Protein AF-A0A529TKC4-F1 (afdb_monomer)

Radius of gyration: 24.35 Å; Cα contacts (8 Å, |Δi|>4): 16; chains: 1; bounding box: 53×53×48 Å

Foldseek 3Di:
DDDDDPVNVVPDDDDDLQVVLVVVVVPDDDDPPDDDDPPDDDPDDDPDDDDDPDSDDPVRVVVVVVVVCVVVVVVVVVCVVVVVVVVDDVVVVVVVVD

Solvent-accessible surface area (backbone atoms only — not comparable to full-atom values): 6579 Å² total; per-residue (Å²): 131,85,83,87,46,71,69,63,62,73,65,52,77,76,79,51,59,68,57,49,42,53,56,56,67,66,67,71,78,84,65,92,88,56,82,85,78,68,90,67,87,66,97,76,79,83,91,60,87,78,80,75,91,68,70,71,43,71,86,61,42,51,62,57,49,51,53,50,47,56,53,50,54,52,50,50,55,52,37,59,74,63,50,50,78,77,77,53,59,67,71,58,58,60,59,74,72,113

Sequence (98 aa):
MSSLTLNKITSQRGISVGEATKKISDLGWNPTYVQEAMTFPTDYKIAKAPRDPMKQVLRSYFPMQEEKDNRVYGALDAALRGDMFRNVEPRWVEWMKL

Secondary structure (DSSP, 8-state):
-----HHHHHTPPPPPHHHHHHHHHTT----SSSPPP-SS--S----SPPPPSS---HHHHHHHHHHHHHHHHHHHHHHHHTTGGGGS-HHHHHHTT-

pLDDT: mean 86.72, std 8.01, range [48.25, 97.69]

Mean predicted aligned error: 9.21 Å

Structure (mmCIF, N/CA/C/O backbone):
data_AF-A0A529TKC4-F1
#
_entry.id   AF-A0A529TKC4-F1
#
loop_
_atom_site.group_PDB
_atom_site.id
_atom_site.type_symbol
_atom_site.label_atom_id
_atom_site.label_alt_id
_atom_site.label_comp_id
_atom_site.label_asym_id
_atom_site.label_entity_id
_atom_site.label_seq_id
_atom_site.pdbx_PDB_ins_code
_atom_site.Cartn_x
_atom_site.Cartn_y
_atom_site.Cartn_z
_atom_site.occupancy
_atom_site.B_iso_or_equiv
_atom_site.auth_seq_id
_atom_site.auth_comp_id
_atom_site.auth_asym_id
_atom_site.auth_atom_id
_atom_site.pdbx_PDB_model_num
ATOM 1 N N . MET A 1 1 ? -23.713 28.657 18.659 1.00 48.25 1 MET A N 1
ATOM 2 C CA . MET A 1 1 ? -23.326 27.652 17.643 1.00 48.25 1 MET A CA 1
ATOM 3 C C . MET A 1 1 ? -22.393 28.315 16.638 1.00 48.25 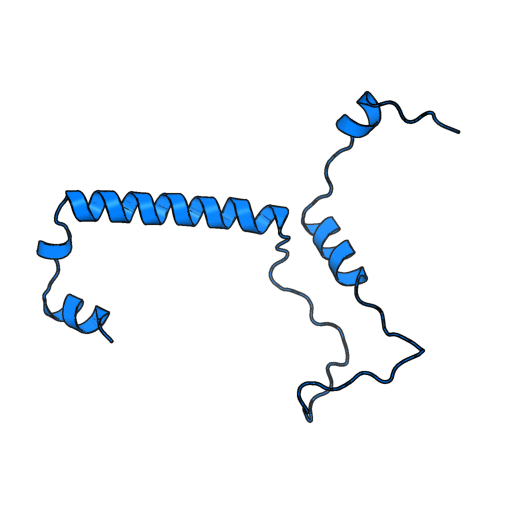1 MET A C 1
ATOM 5 O O . MET A 1 1 ? -22.788 29.301 16.036 1.00 48.25 1 MET A O 1
ATOM 9 N N . SER A 1 2 ? -21.140 27.862 16.531 1.00 62.12 2 SER A N 1
ATOM 10 C CA . SER A 1 2 ? -20.144 28.454 15.621 1.00 62.12 2 SER A CA 1
ATOM 11 C C . SER A 1 2 ? -20.499 28.120 14.170 1.00 62.12 2 SER A C 1
ATOM 13 O O . SER A 1 2 ? -20.578 26.947 13.819 1.00 62.12 2 SER A O 1
ATOM 15 N N . SER A 1 3 ? -20.731 29.142 13.344 1.00 74.19 3 SER A N 1
ATOM 16 C CA . SER A 1 3 ? -21.013 28.983 11.913 1.00 74.19 3 SER A CA 1
ATOM 17 C C . SER A 1 3 ? -19.793 28.387 11.189 1.00 74.19 3 SER A C 1
ATOM 19 O O . SER A 1 3 ? -18.683 28.943 11.246 1.00 74.19 3 SER A O 1
ATOM 21 N N . LEU A 1 4 ? -19.994 27.223 10.560 1.00 78.19 4 LEU A N 1
ATOM 22 C CA . LEU A 1 4 ? -19.026 26.538 9.702 1.00 78.19 4 LEU A CA 1
ATOM 23 C C . LEU A 1 4 ? -18.935 27.297 8.375 1.00 78.19 4 LEU A C 1
ATOM 25 O O . LEU A 1 4 ? -19.862 27.276 7.573 1.00 78.19 4 LEU A O 1
ATOM 29 N N . THR A 1 5 ? -17.817 27.981 8.146 1.00 84.75 5 THR A N 1
ATOM 30 C CA . THR A 1 5 ? -17.529 28.658 6.876 1.00 84.75 5 THR A CA 1
ATOM 31 C C . THR A 1 5 ? -16.600 27.798 6.022 1.00 84.75 5 THR A C 1
ATOM 33 O O . THR A 1 5 ? -15.773 27.062 6.560 1.00 84.75 5 THR A O 1
ATOM 36 N N . LEU A 1 6 ? -16.696 27.906 4.691 1.00 77.44 6 LEU A N 1
ATOM 37 C CA . LEU A 1 6 ? -15.882 27.131 3.740 1.00 77.44 6 LEU A CA 1
ATOM 38 C C . LEU A 1 6 ? -14.377 27.223 4.053 1.00 77.44 6 LEU A C 1
ATOM 40 O O . LEU A 1 6 ? -13.687 26.211 4.096 1.00 77.44 6 LEU A O 1
ATOM 44 N N . ASN A 1 7 ? -13.904 28.427 4.386 1.00 82.12 7 ASN A N 1
ATOM 45 C CA . ASN A 1 7 ? -12.509 28.682 4.754 1.00 82.12 7 ASN A CA 1
ATOM 46 C C . ASN A 1 7 ? -12.066 27.914 6.008 1.00 82.12 7 ASN A C 1
ATOM 48 O O . ASN A 1 7 ? -10.917 27.500 6.093 1.00 82.12 7 ASN A O 1
ATOM 52 N N . LYS A 1 8 ? -12.967 27.698 6.977 1.00 78.75 8 LYS A N 1
ATOM 53 C CA . LYS A 1 8 ? -12.670 26.907 8.181 1.00 78.75 8 LYS A CA 1
ATOM 54 C C . LYS A 1 8 ? -12.616 25.409 7.889 1.00 78.75 8 LYS A C 1
ATOM 56 O O . LYS A 1 8 ? -11.936 24.687 8.608 1.00 78.75 8 LYS A O 1
ATOM 61 N N . ILE A 1 9 ? -13.344 24.941 6.873 1.00 76.00 9 ILE A N 1
ATOM 62 C CA . ILE A 1 9 ? -13.348 23.536 6.448 1.00 76.00 9 ILE A CA 1
ATOM 63 C C . ILE A 1 9 ? -12.059 23.228 5.681 1.00 76.00 9 ILE A C 1
ATOM 65 O O . ILE A 1 9 ? -11.391 22.244 5.977 1.00 76.00 9 ILE A O 1
ATOM 69 N N . THR A 1 10 ? -11.659 24.095 4.749 1.00 75.31 10 THR A N 1
ATOM 70 C CA . THR A 1 10 ? -10.425 23.913 3.966 1.00 75.31 10 THR A CA 1
ATOM 71 C C . THR A 1 10 ? -9.156 24.125 4.791 1.00 75.31 10 THR A C 1
ATOM 73 O O . THR A 1 10 ? -8.130 23.520 4.490 1.00 75.31 10 THR A O 1
ATOM 76 N N . SER A 1 11 ? -9.215 24.925 5.862 1.00 76.88 11 SER A N 1
ATOM 77 C CA . SER A 1 11 ? -8.101 25.110 6.798 1.00 76.88 11 SER A CA 1
ATOM 78 C C . SER A 1 11 ? -7.972 24.000 7.847 1.00 76.88 11 SER A C 1
ATOM 80 O O . SER A 1 11 ? -7.079 24.079 8.695 1.00 76.88 11 SER A O 1
ATOM 82 N N . GLN A 1 12 ? -8.868 23.003 7.878 1.00 75.44 12 GLN A N 1
ATOM 83 C CA . GLN A 1 12 ? -8.752 21.922 8.855 1.00 75.44 12 GLN A CA 1
ATOM 84 C C . GLN A 1 12 ? -7.477 21.124 8.605 1.00 75.44 12 GLN A C 1
ATOM 86 O O . GLN A 1 12 ? -7.227 20.597 7.521 1.00 75.44 12 GLN A O 1
ATOM 91 N N . ARG A 1 13 ? -6.662 21.021 9.656 1.00 75.56 13 ARG A N 1
ATOM 92 C CA . ARG A 1 13 ? -5.443 20.223 9.639 1.00 75.56 13 ARG A CA 1
ATOM 93 C C . ARG A 1 13 ? -5.817 18.763 9.378 1.00 75.56 13 ARG A C 1
ATOM 95 O O . ARG A 1 13 ? -6.669 18.207 10.068 1.00 75.56 13 ARG A O 1
ATOM 102 N N . GLY A 1 14 ? -5.180 18.153 8.380 1.00 78.62 14 GLY A N 1
ATOM 103 C CA . GLY A 1 14 ? -5.389 16.741 8.072 1.00 78.62 14 GLY A CA 1
ATOM 104 C C . GLY A 1 14 ? -5.052 15.843 9.265 1.00 78.62 14 GLY A C 1
ATOM 105 O O . GLY A 1 14 ? -4.156 16.150 10.050 1.00 78.62 14 GLY A O 1
ATOM 106 N N . ILE A 1 15 ? -5.767 14.725 9.380 1.00 86.81 15 ILE A N 1
ATOM 107 C CA . ILE A 1 15 ? -5.526 13.704 10.406 1.00 86.81 15 ILE A CA 1
ATOM 108 C C . ILE A 1 15 ? -4.178 13.029 10.122 1.00 86.81 15 ILE A C 1
ATOM 110 O O . ILE A 1 15 ? -3.857 12.737 8.964 1.00 86.81 15 ILE A O 1
ATOM 114 N N . SER A 1 16 ? -3.388 12.774 11.166 1.00 89.00 16 SER A N 1
ATOM 115 C CA . SER A 1 16 ? -2.129 12.038 11.018 1.00 89.00 16 SER A CA 1
ATOM 116 C C . SER A 1 16 ? -2.382 10.569 10.652 1.00 89.0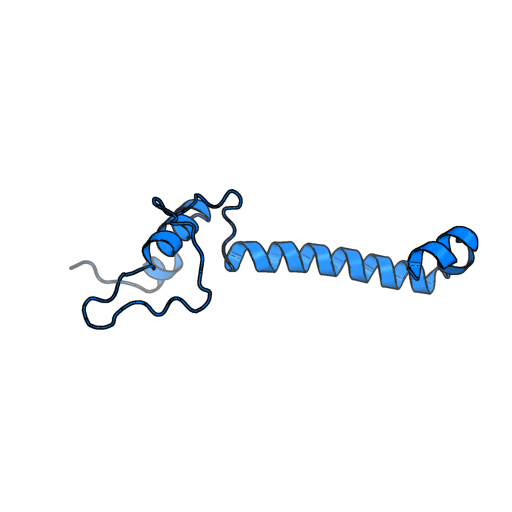0 16 SER A C 1
ATOM 118 O O . SER A 1 16 ? -3.419 9.996 10.984 1.00 89.00 16 SER A O 1
ATOM 120 N N . VAL A 1 17 ? -1.420 9.912 9.997 1.00 87.19 17 VAL A N 1
ATOM 121 C CA . VAL A 1 17 ? -1.553 8.489 9.622 1.00 87.19 17 VAL A CA 1
ATOM 122 C C . VAL A 1 17 ? -1.800 7.605 10.854 1.00 87.19 17 VAL A C 1
ATOM 124 O O . VAL A 1 17 ? -2.633 6.701 10.815 1.00 87.19 17 VAL A O 1
ATOM 127 N N . GLY A 1 18 ? -1.144 7.905 11.980 1.00 88.44 18 GLY A N 1
ATOM 128 C CA . GLY A 1 18 ? -1.329 7.168 13.232 1.00 88.44 18 GLY A CA 1
ATOM 129 C C . GLY A 1 18 ? -2.734 7.311 13.821 1.00 88.44 18 GLY A C 1
ATOM 130 O O . GLY A 1 18 ? -3.318 6.321 14.258 1.00 88.44 18 GLY A O 1
ATOM 131 N N . GLU A 1 19 ? -3.304 8.516 13.795 1.00 89.88 19 GLU A N 1
ATOM 132 C CA . GLU A 1 19 ? -4.683 8.747 14.237 1.00 89.88 19 GLU A CA 1
ATOM 133 C C . GLU A 1 19 ? -5.698 8.106 13.292 1.00 89.88 19 GLU A C 1
ATOM 135 O O . GLU A 1 19 ? -6.676 7.524 13.752 1.00 89.88 19 GLU A O 1
ATOM 140 N N . ALA A 1 20 ? -5.463 8.171 11.980 1.00 89.62 20 ALA A N 1
ATOM 141 C CA . ALA A 1 20 ? -6.307 7.508 10.994 1.00 89.62 20 ALA A CA 1
ATOM 142 C C . ALA A 1 20 ? -6.302 5.983 11.190 1.00 89.62 20 ALA A C 1
ATOM 144 O O . ALA A 1 20 ? -7.367 5.375 11.212 1.00 89.62 20 ALA A O 1
ATOM 145 N N . THR A 1 21 ? -5.133 5.383 11.438 1.00 90.19 21 THR A N 1
ATOM 146 C CA . THR A 1 21 ? -5.003 3.947 11.753 1.00 90.19 21 THR A CA 1
ATOM 147 C C . THR A 1 21 ? -5.808 3.582 13.005 1.00 90.19 21 THR A C 1
ATOM 149 O O . THR A 1 21 ? -6.530 2.591 13.007 1.00 90.19 21 THR A O 1
ATOM 152 N N . LYS A 1 22 ? -5.748 4.414 14.054 1.00 89.06 22 LYS A N 1
ATOM 153 C CA . LYS A 1 22 ? -6.532 4.203 15.280 1.00 89.06 22 LYS A CA 1
ATOM 154 C C . LYS A 1 22 ? -8.042 4.274 15.020 1.00 89.06 22 LYS A C 1
ATOM 156 O O . LYS A 1 22 ? -8.788 3.440 15.507 1.00 89.06 22 LYS A O 1
ATOM 161 N N . LYS A 1 23 ? -8.503 5.234 14.214 1.00 89.12 23 LYS A N 1
ATOM 162 C CA . LYS A 1 23 ? -9.926 5.312 13.847 1.00 89.12 23 LYS A CA 1
ATOM 163 C C . LYS A 1 23 ? -10.385 4.087 13.057 1.00 89.12 23 LYS A C 1
ATOM 165 O O . LYS A 1 23 ? -11.507 3.647 13.249 1.00 89.12 23 LYS A O 1
ATOM 170 N N . ILE A 1 24 ? -9.526 3.537 12.195 1.00 87.94 24 ILE A N 1
ATOM 171 C CA . ILE A 1 24 ? -9.825 2.318 11.430 1.00 87.94 24 ILE A CA 1
ATOM 172 C C . ILE A 1 24 ? -9.932 1.103 12.355 1.00 87.94 24 ILE A C 1
ATOM 174 O O . ILE A 1 24 ? -10.838 0.297 12.168 1.00 87.94 24 ILE A O 1
ATOM 178 N N . SER A 1 25 ? -9.076 0.982 13.378 1.00 85.25 25 SER A N 1
ATOM 179 C CA . SER A 1 25 ? -9.196 -0.122 14.344 1.00 85.25 25 SER A CA 1
ATOM 180 C C . SER A 1 25 ? -10.504 -0.088 15.133 1.00 85.25 25 SER A C 1
ATOM 182 O O . SER A 1 25 ? -10.992 -1.138 15.537 1.00 85.25 25 SER A O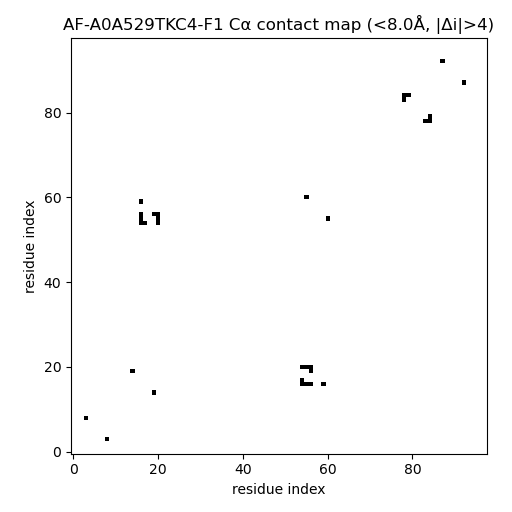 1
ATOM 184 N N . ASP A 1 26 ? -11.087 1.098 15.308 1.00 87.44 26 ASP A N 1
ATOM 185 C CA . ASP A 1 26 ? -12.349 1.288 16.026 1.00 87.44 26 ASP A CA 1
ATOM 186 C C . ASP A 1 26 ? -13.588 1.027 15.139 1.00 87.44 26 ASP A C 1
ATOM 188 O O . ASP A 1 26 ? -14.710 1.052 15.636 1.00 87.44 26 ASP A O 1
ATOM 192 N N . LEU A 1 27 ? -13.418 0.770 13.832 1.00 88.38 27 LEU A N 1
ATOM 193 C CA . LEU A 1 27 ? -14.534 0.467 12.923 1.00 88.38 27 LEU A CA 1
ATOM 194 C C . LEU A 1 27 ? -15.105 -0.941 13.114 1.00 88.38 27 LEU A C 1
ATOM 196 O O . LEU A 1 27 ? -16.202 -1.203 12.634 1.00 88.38 27 LEU A O 1
ATOM 200 N N . GLY A 1 28 ? -14.376 -1.854 13.761 1.00 83.19 28 GLY A N 1
ATOM 201 C CA . GLY A 1 28 ? -14.878 -3.197 14.042 1.00 83.19 28 GLY A CA 1
ATOM 202 C C . GLY A 1 28 ? -15.960 -3.165 15.121 1.00 83.19 28 GLY A C 1
ATOM 203 O O . GLY A 1 28 ? -15.726 -2.646 16.212 1.00 83.19 28 GLY A O 1
ATOM 204 N N . TRP A 1 29 ? -17.129 -3.744 14.841 1.00 84.50 29 TRP A N 1
ATOM 205 C CA . TRP A 1 29 ? -18.199 -3.916 15.826 1.00 84.50 29 TRP A CA 1
ATOM 206 C C . TRP A 1 29 ? -18.694 -5.363 15.841 1.00 84.50 29 TRP A C 1
ATOM 208 O O . TRP A 1 29 ? -18.742 -6.018 14.801 1.00 84.50 29 TRP A O 1
ATOM 218 N N . ASN A 1 30 ? -19.118 -5.831 17.017 1.00 82.25 30 ASN A N 1
ATOM 219 C CA . ASN A 1 30 ? -19.723 -7.153 17.179 1.00 82.25 30 ASN A CA 1
ATOM 220 C C . ASN A 1 30 ? -21.254 -7.006 17.105 1.00 82.25 30 ASN A C 1
ATOM 222 O O . ASN A 1 30 ? -21.833 -6.337 17.969 1.00 82.25 30 ASN A O 1
ATOM 226 N N . PRO A 1 31 ? -21.937 -7.561 16.089 1.00 85.88 31 PRO A N 1
ATOM 227 C CA . PRO A 1 31 ? -23.388 -7.448 15.967 1.00 85.88 31 PRO A CA 1
ATOM 228 C C . PRO A 1 31 ? -24.110 -8.284 17.038 1.00 85.88 31 PRO A C 1
ATOM 230 O O . PRO A 1 31 ? -23.805 -9.454 17.231 1.00 85.88 31 PRO A O 1
ATOM 233 N N . THR A 1 32 ? -25.123 -7.716 17.702 1.00 87.31 32 THR A N 1
ATOM 234 C CA . THR A 1 32 ? -25.925 -8.442 18.714 1.00 87.31 32 THR A CA 1
ATOM 235 C C . THR A 1 32 ? -27.001 -9.345 18.099 1.00 87.31 32 THR A C 1
ATOM 237 O O . THR A 1 32 ? -27.540 -10.218 18.769 1.00 87.31 32 THR A O 1
ATOM 240 N N . TYR A 1 33 ? -27.358 -9.117 16.834 1.00 87.94 33 TYR A N 1
ATOM 241 C CA . TYR A 1 33 ? -28.521 -9.728 16.179 1.00 87.94 33 TYR A CA 1
ATOM 242 C C . TYR A 1 33 ? -28.184 -10.944 15.301 1.00 87.94 33 TYR A C 1
ATOM 244 O O . 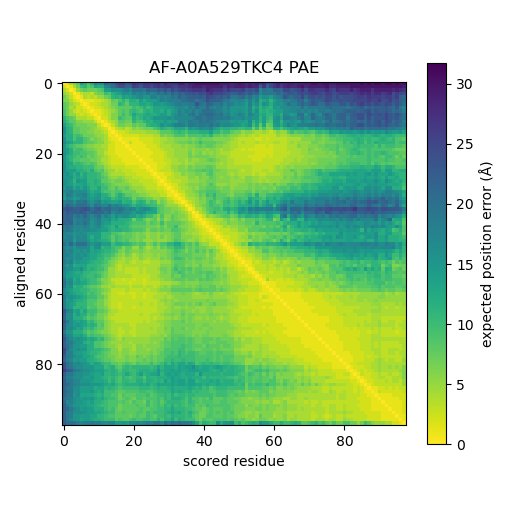TYR A 1 33 ? -29.096 -11.586 14.787 1.00 87.94 33 TYR A O 1
ATOM 252 N N . VAL A 1 34 ? -26.900 -11.267 15.112 1.00 84.75 34 VAL A N 1
ATOM 253 C CA . VAL A 1 34 ? -26.428 -12.388 14.282 1.00 84.75 34 VAL A CA 1
ATOM 254 C C . VAL A 1 34 ? -25.291 -13.097 15.005 1.00 84.75 34 VAL A C 1
ATOM 256 O O . VAL A 1 34 ? -24.410 -12.453 15.566 1.00 84.75 34 VAL A O 1
ATOM 259 N N . GLN A 1 35 ? -25.299 -14.428 14.967 1.00 79.69 35 GLN A N 1
ATOM 260 C CA . GLN A 1 35 ? -24.164 -15.228 15.413 1.00 79.69 35 GLN A CA 1
ATOM 261 C C . GLN A 1 35 ? -23.057 -15.173 14.352 1.00 79.69 35 GLN A C 1
ATOM 263 O O . GLN A 1 35 ? -23.317 -15.460 13.184 1.00 79.69 35 GLN A O 1
ATOM 268 N N . GLU A 1 36 ? -21.840 -14.784 14.745 1.00 72.81 36 GLU A N 1
ATOM 269 C CA . GLU A 1 36 ? -20.695 -14.688 13.833 1.00 72.81 36 GLU A CA 1
ATOM 270 C C . GLU A 1 36 ? -20.459 -16.020 13.111 1.00 72.81 36 GLU A C 1
ATOM 272 O O . GLU A 1 36 ? -20.211 -17.058 13.730 1.00 72.81 36 GLU A O 1
ATOM 277 N N . ALA A 1 37 ? -20.549 -15.992 11.781 1.00 73.06 37 ALA A N 1
ATOM 278 C CA . ALA A 1 37 ? -20.215 -17.138 10.957 1.00 73.06 37 ALA A CA 1
ATOM 279 C C . ALA A 1 37 ? -18.689 -17.281 10.899 1.00 73.06 37 ALA A C 1
ATOM 281 O O . ALA A 1 37 ? -17.990 -16.417 10.370 1.00 73.06 37 ALA A O 1
ATOM 282 N N . MET A 1 38 ? -18.167 -18.389 11.425 1.00 71.25 38 MET A N 1
ATOM 283 C CA . MET A 1 38 ? -16.759 -18.752 11.269 1.00 71.25 38 MET A CA 1
ATOM 284 C C . MET A 1 38 ? -16.533 -19.241 9.834 1.00 71.25 38 MET A C 1
ATOM 286 O O . MET A 1 38 ? -16.624 -20.435 9.564 1.00 71.25 38 MET A O 1
ATOM 290 N N . THR A 1 39 ? -16.253 -18.320 8.903 1.00 76.69 39 THR A N 1
ATOM 291 C CA . THR A 1 39 ? -15.998 -18.638 7.481 1.00 76.69 39 THR A CA 1
ATOM 292 C C . THR A 1 39 ? -14.875 -19.665 7.308 1.00 76.69 39 THR A C 1
ATOM 294 O O . THR A 1 39 ? -14.902 -20.459 6.371 1.00 76.69 39 THR A O 1
ATOM 297 N N . PHE A 1 40 ? -13.913 -19.685 8.236 1.00 83.50 40 PHE A N 1
ATOM 298 C CA . PHE A 1 40 ? -12.831 -20.663 8.289 1.00 83.50 40 PHE A CA 1
ATOM 299 C C . PHE A 1 40 ? -12.755 -21.256 9.703 1.00 83.50 40 PHE A C 1
ATOM 301 O O . PHE A 1 40 ? -12.384 -20.535 10.636 1.00 83.50 40 PHE A O 1
ATOM 308 N N . PRO A 1 41 ? -13.133 -22.533 9.900 1.00 84.62 41 PRO A N 1
ATOM 309 C CA . PRO A 1 41 ? -13.050 -23.162 11.210 1.00 84.62 41 PRO A CA 1
ATOM 310 C C . PRO A 1 41 ? -11.584 -23.261 11.641 1.00 84.62 41 PRO A C 1
ATOM 312 O O . PRO A 1 41 ? -10.713 -23.650 10.865 1.00 84.62 41 PRO A O 1
ATOM 315 N N . THR A 1 42 ? -11.316 -22.879 12.883 1.00 85.88 42 THR A N 1
ATOM 316 C CA . THR A 1 42 ? -9.984 -22.897 13.485 1.00 85.88 42 THR A CA 1
ATOM 317 C C . THR A 1 42 ? -10.104 -23.293 14.948 1.00 85.88 42 THR A C 1
ATOM 319 O O . THR A 1 42 ? -11.040 -22.875 15.633 1.00 85.88 42 THR A O 1
ATOM 322 N N . ASP A 1 43 ? -9.142 -24.073 15.433 1.00 89.75 43 ASP A N 1
ATOM 323 C CA . ASP A 1 43 ? -9.050 -24.446 16.848 1.00 89.75 43 ASP A CA 1
ATOM 324 C C . ASP A 1 43 ? -8.518 -23.288 17.712 1.00 89.75 43 ASP A C 1
ATOM 326 O O . ASP A 1 43 ? -8.626 -23.298 18.941 1.00 89.75 43 ASP A O 1
ATOM 330 N N . TYR A 1 44 ? -7.945 -22.261 17.076 1.00 87.25 44 TYR A N 1
ATOM 331 C CA . TYR A 1 44 ? -7.307 -21.138 17.750 1.00 87.25 44 TYR A CA 1
ATOM 332 C C . TYR A 1 44 ? -8.276 -19.974 17.972 1.00 87.25 44 TYR A C 1
ATOM 334 O O . TYR A 1 44 ? -9.001 -19.557 17.070 1.00 87.25 44 TYR A O 1
ATOM 342 N N . LYS A 1 45 ? -8.224 -19.379 19.171 1.00 82.25 45 LYS A N 1
ATOM 343 C CA . LYS A 1 45 ? -8.976 -18.165 19.520 1.00 82.25 45 LYS A CA 1
ATOM 344 C C . LYS A 1 45 ? -8.030 -16.989 19.727 1.00 82.25 45 LYS A C 1
ATOM 346 O O . LYS A 1 45 ? -7.150 -17.029 20.586 1.00 82.25 45 LYS A O 1
ATOM 351 N N . ILE A 1 46 ? -8.241 -15.915 18.971 1.00 82.38 46 ILE A N 1
ATOM 352 C CA . ILE A 1 46 ? -7.503 -14.661 19.136 1.00 82.38 46 ILE A CA 1
ATOM 353 C C . ILE A 1 46 ? -8.177 -13.859 20.257 1.00 82.38 46 ILE A C 1
ATOM 355 O O . ILE A 1 46 ? -9.204 -13.225 20.047 1.00 82.38 46 ILE A O 1
ATOM 359 N N . ALA A 1 47 ? -7.610 -13.898 21.466 1.00 81.62 47 ALA A N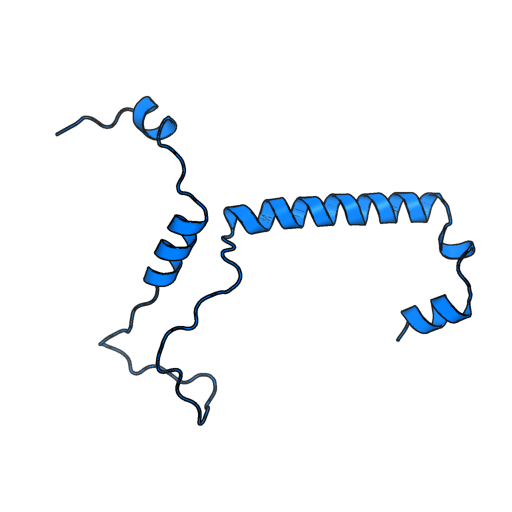 1
ATOM 360 C CA . ALA A 1 47 ? -8.196 -13.241 22.642 1.00 81.62 47 ALA A CA 1
ATOM 361 C C . ALA A 1 47 ? -8.135 -11.701 22.596 1.00 81.62 47 ALA A C 1
ATOM 363 O O . ALA A 1 47 ? -8.915 -11.020 23.256 1.00 81.62 47 ALA A O 1
ATOM 364 N N . LYS A 1 48 ? -7.187 -11.140 21.840 1.00 81.56 48 LYS A N 1
ATOM 365 C CA . LYS A 1 48 ? -6.986 -9.697 21.697 1.00 81.56 48 LYS A CA 1
ATOM 366 C C . LYS A 1 48 ? -6.702 -9.374 20.243 1.00 81.56 48 LYS A C 1
ATOM 368 O O . LYS A 1 48 ? -5.848 -10.024 19.645 1.00 81.56 48 LYS A O 1
ATOM 373 N N . ALA A 1 49 ? -7.352 -8.333 19.723 1.00 79.44 49 ALA A N 1
ATOM 374 C CA . ALA A 1 49 ? -7.067 -7.829 18.387 1.00 79.44 49 ALA A CA 1
ATOM 375 C C . ALA A 1 49 ? -5.548 -7.584 18.229 1.00 79.44 49 ALA A C 1
ATOM 377 O O . ALA A 1 49 ? -4.957 -6.856 19.044 1.00 79.44 49 ALA A O 1
ATOM 378 N N . PRO A 1 50 ? -4.895 -8.224 17.244 1.00 81.81 50 PRO A N 1
ATOM 379 C CA . PRO A 1 50 ? -3.464 -8.079 17.040 1.00 81.81 50 PRO A CA 1
ATOM 380 C C . PRO A 1 50 ? -3.140 -6.628 16.681 1.00 81.81 50 PRO A C 1
ATOM 382 O O . PRO A 1 50 ? -3.911 -5.940 16.013 1.00 81.81 50 PRO A O 1
ATOM 385 N N . ARG A 1 51 ? -1.989 -6.141 17.152 1.00 83.19 51 ARG A N 1
ATOM 386 C CA . ARG A 1 51 ? -1.503 -4.816 16.758 1.00 83.19 51 ARG A CA 1
ATOM 387 C C . ARG A 1 51 ? -0.875 -4.920 15.381 1.00 83.19 51 ARG A C 1
ATOM 389 O O . ARG A 1 51 ? 0.046 -5.710 15.201 1.00 83.19 51 ARG A O 1
ATOM 396 N N . ASP A 1 52 ? -1.335 -4.081 14.466 1.00 85.00 52 ASP A N 1
ATOM 397 C CA . ASP A 1 52 ? -0.723 -3.956 13.151 1.00 85.00 52 ASP A CA 1
ATOM 398 C C . ASP A 1 52 ? 0.696 -3.359 13.281 1.00 85.00 52 ASP A C 1
ATOM 400 O O . ASP A 1 52 ? 0.841 -2.239 13.798 1.00 85.00 52 ASP A O 1
ATOM 404 N N . PRO A 1 53 ? 1.756 -4.085 12.868 1.00 86.94 53 PRO A N 1
ATOM 405 C CA . PRO A 1 53 ? 3.117 -3.556 12.872 1.00 86.94 53 PRO A CA 1
ATOM 406 C C . PRO A 1 53 ? 3.308 -2.420 11.854 1.00 86.94 53 PRO A C 1
ATOM 408 O O . PRO A 1 53 ? 4.187 -1.577 12.041 1.00 86.94 53 PRO A O 1
ATOM 411 N N . MET A 1 54 ? 2.489 -2.359 10.801 1.00 87.88 54 MET A N 1
ATOM 412 C CA . MET A 1 54 ? 2.587 -1.385 9.721 1.00 87.88 54 MET A CA 1
ATOM 413 C C . MET A 1 54 ? 1.350 -0.494 9.712 1.00 87.88 54 MET A C 1
ATOM 415 O O . MET A 1 54 ? 0.318 -0.834 9.161 1.00 87.88 54 MET A O 1
ATOM 419 N N . LYS A 1 55 ? 1.468 0.716 10.263 1.00 87.12 55 LYS A N 1
ATOM 420 C CA . LYS A 1 55 ? 0.368 1.697 10.324 1.00 87.12 55 LYS A CA 1
ATOM 421 C C . LYS A 1 55 ? 0.093 2.358 8.970 1.00 87.12 55 LYS A C 1
ATOM 423 O O . LYS A 1 55 ? 0.216 3.573 8.833 1.00 87.12 55 LYS A O 1
ATOM 428 N N . GLN A 1 56 ? -0.190 1.565 7.948 1.00 87.06 56 GLN A N 1
ATOM 429 C CA . GLN A 1 56 ? -0.471 2.045 6.606 1.00 87.06 56 GLN A CA 1
ATOM 430 C C . GLN A 1 56 ? -1.971 2.264 6.445 1.00 87.06 56 GLN A C 1
ATOM 432 O O . GLN A 1 56 ? -2.791 1.409 6.752 1.00 87.06 56 GLN A O 1
ATOM 437 N N . VAL A 1 57 ? -2.327 3.437 5.935 1.00 89.38 57 VAL A N 1
ATOM 438 C CA . VAL A 1 57 ? -3.700 3.785 5.563 1.00 89.38 57 VAL A CA 1
ATOM 439 C C . VAL A 1 57 ? -3.741 3.951 4.048 1.00 89.38 57 VAL A C 1
ATOM 441 O O . VAL A 1 57 ? -2.732 4.332 3.460 1.00 89.38 57 VAL A O 1
ATOM 444 N N . LEU A 1 58 ? -4.884 3.720 3.395 1.00 87.44 58 LEU A N 1
ATOM 445 C CA . LEU A 1 58 ? -5.016 3.826 1.928 1.00 87.44 58 LEU A CA 1
ATOM 446 C C . LEU A 1 58 ? -4.394 5.113 1.361 1.00 87.44 58 LEU A C 1
ATOM 448 O O . LEU A 1 58 ? -3.634 5.070 0.398 1.00 87.44 58 LEU A O 1
ATOM 452 N N . ARG A 1 59 ? -4.627 6.249 2.033 1.00 85.81 59 ARG A N 1
ATOM 453 C CA . ARG A 1 59 ? -4.063 7.556 1.660 1.00 85.81 59 ARG A CA 1
ATOM 454 C C . ARG A 1 59 ? -2.529 7.596 1.670 1.00 85.81 59 ARG A C 1
ATOM 456 O O . ARG A 1 59 ? -1.957 8.347 0.894 1.00 85.81 59 ARG A O 1
ATOM 463 N N . SER A 1 60 ? -1.865 6.854 2.557 1.00 86.62 60 SER A N 1
ATOM 464 C CA . SER A 1 60 ? -0.398 6.759 2.585 1.00 86.62 60 SER A CA 1
ATOM 465 C C . SER A 1 60 ? 0.128 5.623 1.710 1.00 86.62 60 SER A C 1
ATOM 467 O O . SER A 1 60 ? 1.232 5.718 1.190 1.00 86.62 60 SER A O 1
ATOM 469 N N . TYR A 1 61 ? -0.646 4.546 1.567 1.00 92.75 61 TYR A N 1
ATOM 470 C CA . TYR A 1 61 ? -0.250 3.364 0.813 1.00 92.75 61 TYR A CA 1
ATOM 471 C C . 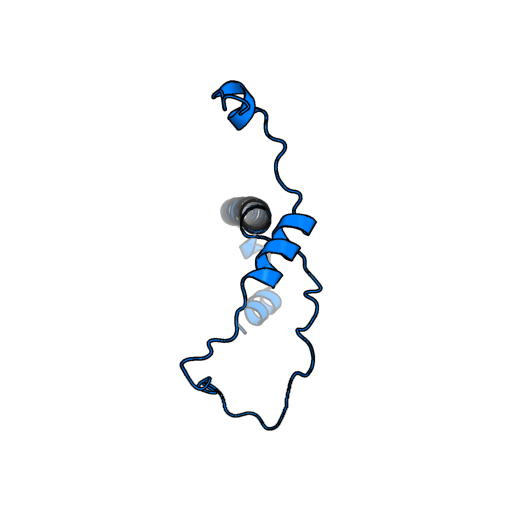TYR A 1 61 ? -0.174 3.658 -0.685 1.00 92.75 61 TYR A C 1
ATOM 473 O O . TYR A 1 61 ? 0.861 3.391 -1.286 1.00 92.75 61 TYR A O 1
ATOM 481 N N . PHE A 1 62 ? -1.219 4.254 -1.273 1.00 92.75 62 PHE 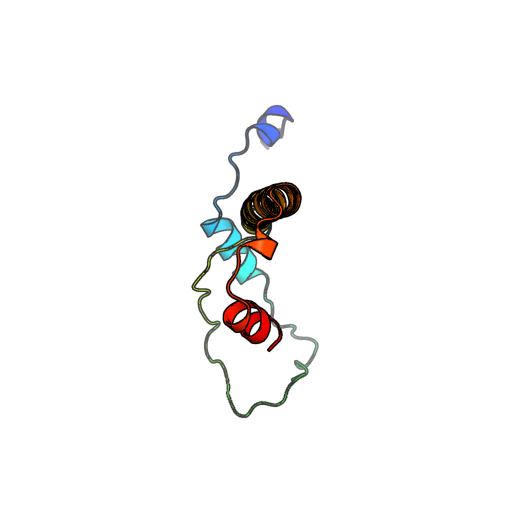A N 1
ATOM 482 C CA . PHE A 1 62 ? -1.267 4.452 -2.723 1.00 92.75 62 PHE A CA 1
ATOM 483 C C . PHE A 1 62 ? -0.140 5.336 -3.267 1.00 92.75 62 PHE A C 1
ATOM 485 O O . PHE A 1 62 ? 0.569 4.843 -4.136 1.00 92.75 62 PHE A O 1
ATOM 492 N N . PRO A 1 63 ? 0.136 6.545 -2.736 1.00 93.00 63 PRO A N 1
ATOM 493 C CA . PRO A 1 63 ? 1.223 7.370 -3.270 1.00 93.00 63 PRO A CA 1
ATOM 494 C C . PRO A 1 63 ? 2.595 6.702 -3.121 1.00 93.00 63 PRO A C 1
ATOM 496 O O . PRO A 1 63 ? 3.448 6.808 -3.996 1.00 93.00 63 PRO A O 1
ATOM 499 N N . MET A 1 64 ? 2.808 5.973 -2.019 1.00 93.62 64 MET A N 1
ATOM 500 C CA . MET A 1 64 ? 4.060 5.257 -1.779 1.00 93.62 64 MET A CA 1
ATOM 501 C C . MET A 1 64 ? 4.254 4.099 -2.769 1.00 93.62 64 MET A C 1
ATOM 503 O O . MET A 1 64 ? 5.379 3.869 -3.207 1.00 93.62 64 MET A O 1
ATOM 507 N N . GLN A 1 65 ? 3.203 3.338 -3.089 1.00 94.88 65 GLN A N 1
ATOM 508 C CA . GLN A 1 65 ? 3.312 2.255 -4.074 1.00 94.88 65 GLN A CA 1
ATOM 509 C C . GLN A 1 65 ? 3.401 2.796 -5.496 1.00 94.88 65 GLN A C 1
ATOM 511 O O . GLN A 1 65 ? 4.242 2.339 -6.258 1.00 94.88 65 GLN A O 1
ATOM 516 N N . GLU A 1 66 ? 2.628 3.830 -5.814 1.00 95.69 66 GLU A N 1
ATOM 517 C CA . GLU A 1 66 ? 2.683 4.513 -7.104 1.00 95.69 66 GLU A CA 1
ATOM 518 C C . GLU A 1 66 ? 4.096 5.034 -7.404 1.00 95.69 66 GLU A C 1
ATOM 520 O O . GLU A 1 66 ? 4.609 4.857 -8.505 1.00 95.69 66 GLU A O 1
ATOM 525 N N . GLU A 1 67 ? 4.780 5.620 -6.416 1.00 96.31 67 GLU A N 1
ATOM 526 C CA . GLU A 1 67 ? 6.165 6.064 -6.590 1.00 96.31 67 GLU A CA 1
ATOM 527 C C . GLU A 1 67 ? 7.125 4.900 -6.880 1.00 96.31 67 GLU A C 1
ATOM 529 O O . GLU A 1 67 ? 8.018 5.026 -7.725 1.00 96.31 67 GLU A O 1
ATOM 534 N N . LYS A 1 68 ? 6.958 3.763 -6.194 1.00 97.25 68 LYS A N 1
ATOM 535 C CA . LYS A 1 68 ? 7.771 2.567 -6.448 1.00 97.25 68 LYS A CA 1
ATOM 536 C C . LYS A 1 68 ? 7.528 2.039 -7.854 1.00 97.25 68 LYS A C 1
ATOM 538 O O . LYS A 1 68 ? 8.497 1.800 -8.571 1.00 97.25 68 LYS A O 1
ATOM 543 N N . ASP A 1 69 ? 6.268 1.932 -8.256 1.00 97.69 69 ASP A N 1
ATOM 544 C CA . ASP A 1 69 ? 5.874 1.446 -9.574 1.00 97.69 69 ASP A CA 1
ATOM 545 C C . ASP A 1 69 ? 6.434 2.351 -10.673 1.00 97.69 69 ASP A C 1
ATOM 547 O O . ASP A 1 69 ? 7.114 1.870 -11.577 1.00 97.69 69 ASP A O 1
ATOM 551 N N . ASN A 1 70 ? 6.266 3.671 -10.554 1.00 97.38 70 ASN A N 1
ATOM 552 C CA . ASN A 1 70 ? 6.791 4.634 -11.524 1.00 97.38 70 ASN A CA 1
ATOM 553 C C . ASN A 1 70 ? 8.310 4.502 -11.714 1.00 97.38 70 ASN A C 1
ATOM 555 O O . ASN A 1 70 ? 8.806 4.541 -12.842 1.00 97.38 70 ASN A O 1
ATOM 559 N N . ARG A 1 71 ? 9.063 4.308 -10.624 1.00 96.56 71 ARG A N 1
ATOM 560 C CA . ARG A 1 71 ? 10.520 4.114 -10.694 1.00 96.56 71 ARG A CA 1
ATOM 561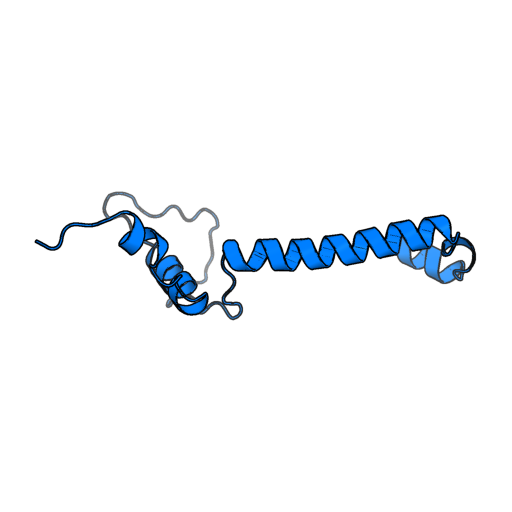 C C . ARG A 1 71 ? 10.891 2.773 -11.323 1.00 96.56 71 ARG A C 1
ATOM 563 O O . ARG A 1 71 ? 11.802 2.728 -12.146 1.00 96.56 71 ARG A O 1
ATOM 570 N N . VAL A 1 72 ? 10.203 1.695 -10.947 1.00 96.56 72 VAL A N 1
ATOM 571 C CA . VAL A 1 72 ? 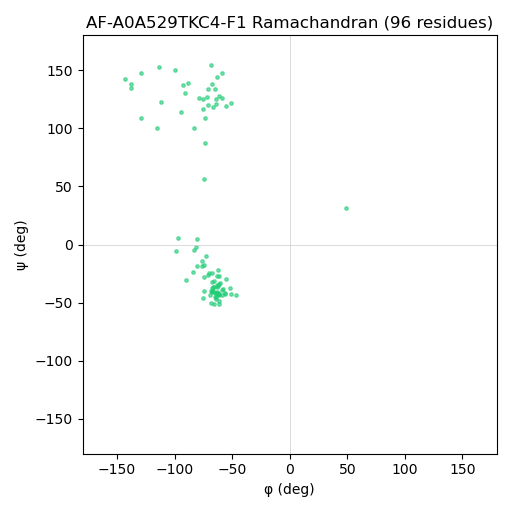10.472 0.345 -11.464 1.00 96.56 72 VAL A CA 1
ATOM 572 C C . VAL A 1 72 ? 10.157 0.271 -12.953 1.00 96.56 72 VAL A C 1
ATOM 574 O O . VAL A 1 72 ? 11.020 -0.124 -13.732 1.00 96.56 72 VAL A O 1
ATOM 577 N N . TYR A 1 73 ? 8.972 0.708 -13.376 1.00 96.62 73 TYR A N 1
ATOM 578 C CA . TYR A 1 73 ? 8.588 0.676 -14.786 1.00 96.62 73 TYR A CA 1
ATOM 579 C C . TYR A 1 73 ? 9.431 1.621 -15.643 1.00 96.62 73 TYR A C 1
ATOM 581 O O . TYR A 1 73 ? 9.811 1.247 -16.751 1.00 96.62 73 TYR A O 1
ATOM 589 N N . GLY A 1 74 ? 9.809 2.793 -15.120 1.00 96.00 74 GLY A N 1
ATOM 590 C CA . GLY A 1 74 ? 10.749 3.683 -15.804 1.00 96.00 74 GLY A CA 1
ATOM 591 C C . GLY A 1 74 ? 12.122 3.036 -16.019 1.00 96.00 74 GLY A C 1
ATOM 592 O O . GLY A 1 74 ? 12.688 3.126 -17.108 1.00 96.00 74 GLY A O 1
ATOM 593 N N . ALA A 1 75 ? 12.644 2.335 -15.008 1.00 94.94 75 ALA A N 1
ATOM 594 C CA . ALA A 1 75 ? 13.906 1.607 -15.126 1.00 94.94 75 ALA A CA 1
ATOM 595 C C . ALA A 1 75 ? 13.808 0.421 -16.099 1.00 94.94 75 ALA A C 1
ATOM 597 O O . ALA A 1 75 ? 14.732 0.198 -16.878 1.00 94.94 75 ALA A O 1
ATOM 598 N N . LEU A 1 76 ? 12.693 -0.317 -16.091 1.00 95.00 76 LEU A N 1
ATOM 599 C CA . LEU A 1 76 ? 12.461 -1.440 -17.003 1.00 95.00 76 LEU A CA 1
ATOM 600 C C . LEU A 1 76 ? 12.386 -0.987 -18.466 1.00 95.00 76 LEU A C 1
ATOM 602 O O . LEU A 1 76 ? 13.026 -1.591 -19.322 1.00 95.00 76 LEU A O 1
ATOM 606 N N . ASP A 1 77 ? 11.662 0.093 -18.756 1.00 95.44 77 ASP A N 1
ATOM 607 C CA . ASP A 1 77 ? 11.574 0.666 -20.105 1.00 95.44 77 ASP A CA 1
ATOM 608 C C . ASP A 1 77 ? 12.940 1.185 -20.592 1.00 95.44 77 ASP A C 1
ATOM 610 O O . ASP A 1 77 ? 13.356 0.906 -21.718 1.00 95.44 77 ASP A O 1
ATOM 614 N N . ALA A 1 78 ? 13.712 1.844 -19.721 1.00 93.88 78 ALA A N 1
ATOM 615 C CA . ALA A 1 78 ? 15.087 2.231 -20.037 1.00 93.88 78 ALA A CA 1
ATOM 616 C C . ALA A 1 78 ? 15.993 1.013 -20.309 1.00 93.88 78 ALA A C 1
ATOM 618 O O . ALA A 1 78 ? 16.768 1.023 -21.268 1.00 93.88 78 ALA A O 1
ATOM 619 N N . ALA A 1 79 ? 15.871 -0.049 -19.509 1.00 92.69 79 ALA A N 1
ATOM 620 C CA . ALA A 1 79 ? 16.652 -1.273 -19.669 1.00 92.69 79 ALA A CA 1
ATOM 621 C C . ALA A 1 79 ? 16.320 -2.024 -20.966 1.00 92.69 79 ALA A C 1
ATOM 623 O O . ALA A 1 79 ? 17.221 -2.564 -21.614 1.00 92.69 79 ALA A O 1
ATOM 624 N N . LEU A 1 80 ? 15.047 -2.021 -21.372 1.00 92.69 80 LEU A N 1
ATOM 625 C CA . LEU A 1 80 ? 14.602 -2.587 -22.644 1.00 92.69 80 LEU A CA 1
ATOM 626 C C . LEU A 1 80 ? 15.192 -1.825 -23.831 1.00 92.69 80 LEU A C 1
ATOM 628 O O . LEU A 1 80 ? 15.715 -2.448 -24.749 1.00 92.69 80 LEU A O 1
ATOM 632 N N . ARG A 1 81 ? 15.183 -0.486 -23.796 1.00 92.38 81 ARG A N 1
ATOM 633 C CA . ARG A 1 81 ? 15.798 0.337 -24.855 1.00 92.38 81 ARG A CA 1
ATOM 634 C C . ARG A 1 81 ? 17.314 0.185 -24.928 1.00 92.38 81 ARG A C 1
ATOM 636 O O . ARG A 1 81 ? 17.884 0.318 -26.003 1.00 92.38 81 ARG A O 1
ATOM 643 N N . GLY A 1 82 ? 17.960 -0.072 -23.793 1.00 92.75 82 GLY A N 1
ATOM 644 C CA . GLY A 1 82 ? 19.395 -0.336 -23.715 1.00 92.75 82 GLY A CA 1
ATOM 645 C C . GLY A 1 82 ? 19.795 -1.765 -24.085 1.00 92.75 82 GLY A C 1
ATOM 646 O O . GLY A 1 82 ? 20.959 -2.109 -23.896 1.00 92.75 82 GLY A O 1
ATOM 647 N N . ASP A 1 83 ? 18.853 -2.608 -24.533 1.00 90.62 83 ASP A N 1
ATOM 648 C CA . ASP A 1 83 ? 19.071 -4.032 -24.808 1.00 90.62 83 ASP A CA 1
ATOM 649 C C . ASP A 1 83 ? 19.796 -4.761 -23.654 1.00 90.62 83 ASP A C 1
ATOM 651 O O . ASP A 1 83 ? 20.550 -5.715 -23.864 1.00 90.62 83 ASP A O 1
ATOM 655 N N . MET A 1 84 ? 19.572 -4.328 -22.402 1.00 89.94 84 MET A N 1
ATOM 656 C CA . MET A 1 84 ? 20.346 -4.795 -21.242 1.00 89.94 84 MET A CA 1
ATOM 657 C C . MET A 1 84 ? 20.204 -6.304 -21.013 1.00 89.94 84 MET A C 1
ATOM 659 O O . MET A 1 84 ? 21.128 -6.941 -20.512 1.00 89.94 84 MET A O 1
ATOM 663 N N . PHE A 1 85 ? 19.081 -6.887 -21.439 1.00 83.69 85 PHE A N 1
ATOM 664 C CA . PHE A 1 85 ? 18.811 -8.324 -21.385 1.00 83.69 85 PHE A CA 1
ATOM 665 C C . PHE A 1 85 ? 19.786 -9.163 -22.227 1.00 83.69 85 PHE A C 1
ATOM 667 O O . PHE A 1 85 ? 19.961 -10.344 -21.941 1.00 83.69 85 PHE A O 1
ATOM 674 N N . ARG A 1 86 ? 20.453 -8.578 -23.233 1.00 88.12 86 ARG A N 1
ATOM 675 C CA . ARG A 1 86 ? 21.464 -9.280 -24.044 1.00 88.12 86 ARG A CA 1
ATOM 676 C C . ARG A 1 86 ? 22.805 -9.446 -23.331 1.00 88.12 86 ARG A C 1
ATOM 678 O O . ARG A 1 86 ? 23.593 -10.295 -23.728 1.00 88.12 86 ARG A O 1
ATOM 685 N N . ASN A 1 87 ? 23.051 -8.657 -22.287 1.00 90.12 87 ASN A N 1
ATOM 686 C CA . ASN A 1 87 ? 24.307 -8.662 -21.532 1.00 90.12 87 ASN A CA 1
ATOM 687 C C . ASN A 1 87 ? 24.236 -9.527 -20.262 1.00 90.12 87 ASN A C 1
ATOM 689 O O . ASN A 1 87 ? 25.162 -9.516 -19.453 1.00 90.12 87 ASN A O 1
ATOM 693 N N . VAL A 1 88 ? 23.127 -10.240 -20.054 1.00 91.38 88 VAL A N 1
ATOM 694 C CA . VAL A 1 88 ? 22.906 -11.094 -18.886 1.00 91.38 88 VAL A CA 1
ATOM 695 C C . VAL A 1 88 ? 23.453 -12.493 -19.162 1.00 91.38 88 VAL A C 1
ATOM 697 O O . VAL A 1 88 ? 23.262 -13.041 -20.244 1.00 91.38 88 VAL A O 1
ATOM 700 N N . GLU A 1 89 ? 24.104 -13.090 -18.166 1.00 93.75 89 GLU A N 1
ATOM 701 C CA . GLU A 1 89 ? 24.594 -14.467 -18.244 1.00 93.75 89 GLU A CA 1
ATOM 702 C C . GLU A 1 89 ? 23.436 -15.455 -18.505 1.00 93.75 89 GLU A C 1
ATOM 704 O O . GLU A 1 89 ? 22.484 -15.469 -17.716 1.00 93.75 89 GLU A O 1
ATOM 709 N N . PRO A 1 90 ? 23.493 -16.319 -19.544 1.00 93.56 90 PRO A N 1
ATOM 710 C CA . PRO A 1 90 ? 22.432 -17.278 -19.839 1.00 93.56 90 PRO A CA 1
ATOM 711 C C . PRO A 1 90 ? 22.013 -18.140 -18.650 1.00 93.56 90 PRO A C 1
ATOM 713 O O . PRO A 1 90 ? 20.817 -18.358 -18.459 1.00 93.56 90 PRO A O 1
ATOM 716 N N . ARG A 1 91 ? 22.945 -18.563 -17.781 1.00 95.19 91 ARG A N 1
ATOM 717 C CA . ARG A 1 91 ? 22.570 -19.299 -16.564 1.00 95.19 91 ARG A CA 1
ATOM 718 C C . ARG A 1 91 ? 21.637 -18.487 -15.668 1.00 95.19 91 ARG A C 1
ATOM 720 O O . ARG A 1 91 ? 20.713 -19.052 -15.100 1.00 95.19 91 ARG A O 1
ATOM 727 N N . TRP A 1 92 ? 21.849 -17.180 -15.538 1.00 93.88 92 TRP A N 1
ATOM 728 C CA . TRP A 1 92 ? 20.968 -16.316 -14.752 1.00 93.88 92 TRP A CA 1
ATOM 729 C C . TRP A 1 92 ? 19.582 -16.176 -15.394 1.00 93.88 92 TRP A C 1
ATOM 731 O O . TRP A 1 92 ? 18.577 -16.204 -14.689 1.00 93.88 92 TRP A O 1
ATOM 741 N N . VAL A 1 93 ? 19.510 -16.113 -16.728 1.00 92.56 93 VAL A N 1
ATOM 742 C CA . VAL A 1 93 ? 18.233 -16.093 -17.463 1.00 92.56 93 VAL A CA 1
ATOM 743 C C . VAL A 1 93 ? 17.433 -17.373 -17.222 1.00 92.56 93 VAL A C 1
ATOM 745 O O . VAL A 1 93 ? 16.229 -17.299 -16.989 1.00 92.56 93 VAL A O 1
ATOM 748 N N . GLU A 1 94 ? 18.084 -18.539 -17.218 1.00 93.69 94 GLU A N 1
ATOM 749 C CA . GLU A 1 94 ? 17.413 -19.804 -16.888 1.00 93.69 94 GLU A CA 1
ATOM 750 C C . GLU A 1 94 ? 16.887 -19.828 -15.447 1.00 93.69 94 GLU A C 1
ATOM 752 O O . GLU A 1 94 ? 15.805 -20.353 -15.200 1.00 93.69 94 GLU A O 1
ATOM 757 N N . TRP A 1 95 ? 17.598 -19.205 -14.503 1.00 94.50 95 TRP A N 1
ATOM 758 C CA . TRP A 1 95 ? 17.131 -19.085 -13.118 1.00 94.50 95 TRP A CA 1
ATOM 759 C C . TRP A 1 95 ? 15.907 -18.178 -12.970 1.00 94.50 95 TRP A C 1
ATOM 761 O O . TRP A 1 95 ? 15.070 -18.446 -12.118 1.00 94.50 95 TRP A O 1
ATOM 771 N N . MET A 1 96 ? 15.766 -17.137 -13.794 1.00 92.94 96 MET A N 1
ATOM 772 C CA . MET A 1 96 ? 14.609 -16.232 -13.741 1.00 92.94 96 MET A CA 1
ATOM 773 C C . MET A 1 96 ? 13.305 -16.845 -14.283 1.00 92.94 96 MET A C 1
ATOM 775 O O . MET A 1 96 ? 12.253 -16.224 -14.149 1.00 92.94 96 MET A O 1
ATOM 779 N N . LYS A 1 97 ? 13.359 -18.018 -14.927 1.00 94.31 97 LYS A N 1
ATOM 780 C CA . LYS A 1 97 ? 12.172 -18.734 -15.429 1.00 94.31 97 LYS A CA 1
ATOM 781 C C . LYS A 1 97 ? 11.487 -19.594 -14.365 1.00 94.31 97 LYS A C 1
ATOM 783 O O . LYS A 1 97 ? 10.327 -19.950 -14.559 1.00 94.31 97 LYS A O 1
ATOM 788 N N . LEU A 1 98 ? 12.238 -19.992 -13.336 1.00 86.19 98 LEU A N 1
ATOM 789 C CA . LEU A 1 98 ? 11.764 -20.817 -12.223 1.00 86.19 98 LEU A CA 1
ATOM 790 C C . LEU A 1 98 ? 10.798 -20.023 -11.339 1.00 86.19 98 LEU A C 1
ATOM 792 O O . LEU A 1 98 ? 9.811 -20.643 -10.888 1.00 86.19 98 LEU A O 1
#